Protein AF-A0AAN1Q400-F1 (afdb_monomer_lite)

Organism: NCBI:txid271881

Radius of gyration: 13.78 Å; chains: 1; bounding box: 30×13×40 Å

Structure (mmCIF, N/CA/C/O backbone):
data_AF-A0AAN1Q400-F1
#
_entry.id   AF-A0AAN1Q400-F1
#
loop_
_atom_site.group_PDB
_atom_site.id
_atom_site.type_symbol
_atom_site.label_atom_id
_atom_site.label_alt_id
_atom_site.label_comp_id
_atom_site.label_asym_id
_atom_site.label_entity_id
_atom_site.label_seq_id
_atom_site.pdbx_PDB_ins_code
_atom_site.Cartn_x
_atom_site.Cartn_y
_atom_site.Cartn_z
_atom_site.occupancy
_atom_site.B_iso_or_equiv
_atom_site.auth_seq_id
_atom_site.auth_comp_id
_atom_site.auth_asym_id
_atom_site.auth_atom_id
_atom_site.pdbx_PDB_model_num
ATOM 1 N N . MET A 1 1 ? 18.374 2.955 -11.710 1.00 52.38 1 MET A N 1
ATOM 2 C CA . MET A 1 1 ? 17.067 3.646 -11.672 1.00 52.38 1 MET A CA 1
ATOM 3 C C . MET A 1 1 ? 15.935 2.646 -11.465 1.00 52.38 1 MET A C 1
ATOM 5 O O . MET A 1 1 ? 15.201 2.789 -10.500 1.00 52.38 1 MET A O 1
ATOM 9 N N . GLU A 1 2 ? 15.866 1.578 -12.263 1.00 65.12 2 GLU A N 1
ATOM 10 C CA . GLU A 1 2 ? 14.800 0.560 -12.166 1.00 65.12 2 GLU A CA 1
ATOM 11 C C . GLU A 1 2 ? 14.781 -0.215 -10.837 1.00 65.12 2 GLU A C 1
ATOM 13 O O . GLU A 1 2 ? 13.721 -0.409 -10.247 1.00 65.12 2 GLU A O 1
ATOM 18 N N . LEU A 1 3 ? 15.955 -0.567 -10.293 1.00 73.12 3 LEU A N 1
ATOM 19 C CA . LEU A 1 3 ? 16.052 -1.265 -9.003 1.00 73.12 3 LEU A CA 1
ATOM 20 C C . LEU A 1 3 ? 15.512 -0.418 -7.835 1.00 73.12 3 LEU A C 1
ATOM 22 O O . LEU A 1 3 ? 14.826 -0.927 -6.955 1.00 73.12 3 LEU A O 1
ATOM 26 N N . THR A 1 4 ? 15.804 0.886 -7.837 1.00 78.12 4 THR A N 1
ATOM 27 C CA . THR A 1 4 ? 15.362 1.827 -6.798 1.00 78.12 4 THR A CA 1
ATOM 28 C C . THR A 1 4 ? 13.843 1.985 -6.812 1.00 78.12 4 THR A C 1
ATOM 30 O O . THR A 1 4 ? 13.220 1.980 -5.754 1.00 78.12 4 THR A O 1
ATOM 33 N N . ILE A 1 5 ? 13.241 2.064 -8.002 1.00 77.62 5 ILE A N 1
ATOM 34 C CA . ILE A 1 5 ? 11.785 2.157 -8.172 1.00 77.62 5 ILE A CA 1
ATOM 35 C C . ILE A 1 5 ? 11.111 0.853 -7.727 1.00 77.62 5 ILE A C 1
ATOM 37 O O . ILE A 1 5 ? 10.144 0.895 -6.968 1.00 77.62 5 ILE A O 1
ATOM 41 N N . GLY A 1 6 ? 11.670 -0.302 -8.101 1.00 76.12 6 GLY A N 1
ATOM 42 C CA . GLY A 1 6 ? 11.201 -1.603 -7.616 1.00 76.12 6 GLY A CA 1
ATOM 43 C C . GLY A 1 6 ? 11.246 -1.721 -6.088 1.00 76.12 6 GLY A C 1
ATOM 44 O O . GLY A 1 6 ? 10.298 -2.219 -5.478 1.00 76.12 6 GLY A O 1
ATOM 45 N N . LEU A 1 7 ? 12.297 -1.190 -5.450 1.00 79.62 7 LEU A N 1
ATOM 46 C CA . LEU A 1 7 ? 12.426 -1.169 -3.989 1.00 79.62 7 LEU A CA 1
ATOM 47 C C . LEU A 1 7 ? 11.360 -0.284 -3.322 1.00 79.62 7 LEU A C 1
ATOM 49 O O . LEU A 1 7 ? 10.801 -0.664 -2.293 1.00 79.62 7 LEU A O 1
ATOM 53 N N . ILE A 1 8 ? 11.055 0.879 -3.910 1.00 82.81 8 ILE A N 1
ATOM 54 C CA . ILE A 1 8 ? 10.021 1.806 -3.420 1.00 82.81 8 ILE A CA 1
ATOM 55 C C . ILE A 1 8 ? 8.634 1.165 -3.520 1.00 82.81 8 ILE A C 1
ATOM 57 O O . ILE A 1 8 ? 7.870 1.208 -2.553 1.00 82.81 8 ILE A O 1
ATOM 61 N N . ILE A 1 9 ? 8.326 0.524 -4.650 1.00 81.62 9 ILE A N 1
ATOM 62 C CA . ILE A 1 9 ? 7.062 -0.195 -4.862 1.00 81.62 9 ILE A CA 1
ATOM 63 C C . ILE A 1 9 ? 6.919 -1.321 -3.836 1.00 81.62 9 ILE A C 1
ATOM 65 O O . ILE A 1 9 ? 5.918 -1.375 -3.122 1.00 81.62 9 ILE A O 1
ATOM 69 N N . GLY A 1 10 ? 7.936 -2.178 -3.703 1.00 80.12 10 GLY A N 1
ATOM 70 C CA . GLY A 1 10 ? 7.913 -3.292 -2.754 1.00 80.12 10 GLY A CA 1
ATOM 71 C C . GLY A 1 10 ? 7.733 -2.826 -1.308 1.00 80.12 10 GLY A C 1
ATOM 72 O O . GLY A 1 10 ? 6.872 -3.336 -0.591 1.00 80.12 10 GLY A O 1
ATOM 73 N N . THR A 1 11 ? 8.483 -1.801 -0.895 1.00 83.31 11 THR A N 1
ATOM 74 C CA . THR A 1 11 ? 8.404 -1.249 0.468 1.00 83.31 11 THR A CA 1
ATOM 75 C C . THR A 1 11 ? 7.034 -0.624 0.746 1.00 83.31 11 THR A C 1
ATOM 77 O O . THR A 1 11 ? 6.474 -0.831 1.822 1.00 83.31 11 THR A O 1
ATOM 80 N N . SER A 1 12 ? 6.448 0.074 -0.232 1.00 78.19 12 SER A N 1
ATOM 81 C CA . SER A 1 12 ? 5.115 0.685 -0.112 1.00 78.19 12 SER A CA 1
ATOM 82 C C . SER A 1 12 ? 4.005 -0.360 0.035 1.00 78.19 12 SER A C 1
ATOM 84 O O . SER A 1 12 ? 3.093 -0.174 0.838 1.00 78.19 12 SER A O 1
ATOM 86 N N . ILE A 1 13 ? 4.104 -1.488 -0.679 1.00 79.44 13 ILE A N 1
ATOM 87 C CA . ILE A 1 13 ? 3.163 -2.615 -0.557 1.00 79.44 13 ILE A CA 1
ATOM 88 C C . ILE A 1 13 ? 3.266 -3.256 0.830 1.00 79.44 13 ILE A C 1
ATOM 90 O O . ILE A 1 13 ? 2.247 -3.492 1.480 1.00 79.44 13 ILE A O 1
ATOM 94 N N . ILE A 1 14 ? 4.487 -3.506 1.313 1.00 84.44 14 ILE A N 1
ATOM 95 C CA . ILE A 1 14 ? 4.718 -4.078 2.648 1.00 84.44 14 ILE A CA 1
ATOM 96 C C . ILE A 1 14 ? 4.156 -3.149 3.731 1.00 84.44 14 ILE A C 1
ATOM 98 O O . ILE A 1 14 ? 3.464 -3.616 4.640 1.00 84.44 14 ILE A O 1
ATOM 102 N N . LEU A 1 15 ? 4.384 -1.836 3.611 1.00 79.06 15 LEU A N 1
ATOM 103 C CA . LEU A 1 15 ? 3.790 -0.847 4.511 1.00 79.06 15 LEU A CA 1
ATOM 104 C C . LEU A 1 15 ? 2.262 -0.855 4.441 1.00 79.06 15 LEU A C 1
ATOM 106 O O . LEU A 1 15 ? 1.629 -0.815 5.492 1.00 79.06 15 LEU A O 1
ATOM 110 N N . ALA A 1 16 ? 1.659 -0.941 3.253 1.00 77.31 16 ALA A N 1
ATOM 111 C CA . ALA A 1 16 ? 0.204 -0.995 3.102 1.00 77.31 16 ALA A CA 1
ATOM 112 C C . ALA A 1 16 ? -0.401 -2.225 3.803 1.00 77.31 16 ALA A C 1
ATOM 114 O O . ALA A 1 16 ? -1.411 -2.104 4.499 1.00 77.31 16 ALA A O 1
ATOM 115 N N . ILE A 1 17 ? 0.248 -3.390 3.692 1.00 80.19 17 ILE A N 1
ATOM 116 C CA . ILE A 1 17 ? -0.174 -4.629 4.364 1.00 80.19 17 ILE A CA 1
ATOM 117 C C . ILE A 1 17 ? -0.046 -4.495 5.883 1.00 80.19 17 ILE A C 1
ATOM 119 O O . ILE A 1 17 ? -1.008 -4.761 6.605 1.00 80.19 17 ILE A O 1
ATOM 123 N N . LEU A 1 18 ? 1.108 -4.038 6.380 1.00 81.75 18 LEU A N 1
ATOM 124 C CA . LEU A 1 18 ? 1.317 -3.776 7.809 1.00 81.75 18 LEU A CA 1
ATOM 125 C C . LEU A 1 18 ? 0.287 -2.776 8.345 1.00 81.75 18 LEU A C 1
ATOM 127 O O . LEU A 1 18 ? -0.255 -2.972 9.432 1.00 81.75 18 LEU A O 1
ATOM 131 N N . CYS A 1 19 ? -0.035 -1.747 7.560 1.00 78.38 19 CYS A N 1
ATOM 132 C CA . CYS A 1 19 ? -1.013 -0.724 7.903 1.00 78.38 19 CYS A CA 1
ATOM 133 C C . CYS A 1 19 ? -2.441 -1.289 7.982 1.00 78.38 19 CYS A C 1
ATOM 135 O O . CYS A 1 19 ? -3.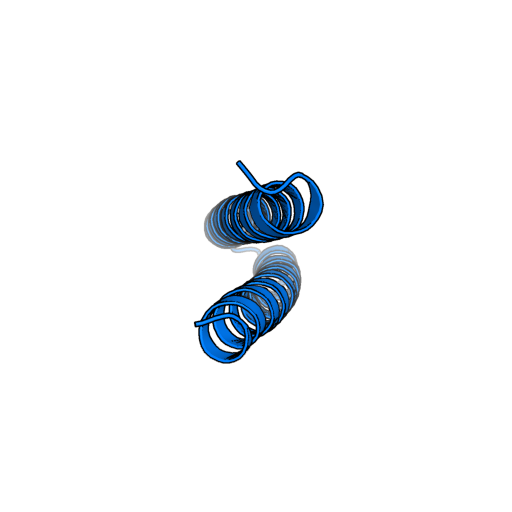174 -1.010 8.935 1.00 78.38 19 CYS A O 1
ATOM 137 N N . GLY A 1 20 ? -2.805 -2.175 7.052 1.00 75.00 20 GLY A N 1
ATOM 138 C CA . GLY A 1 20 ? -4.060 -2.927 7.090 1.00 75.00 20 GLY A CA 1
ATOM 139 C C . GLY A 1 20 ? -4.169 -3.850 8.308 1.00 75.00 20 GLY A C 1
ATOM 140 O O . GLY A 1 20 ? -5.191 -3.841 8.994 1.00 75.00 20 GLY A O 1
ATOM 141 N N . ILE 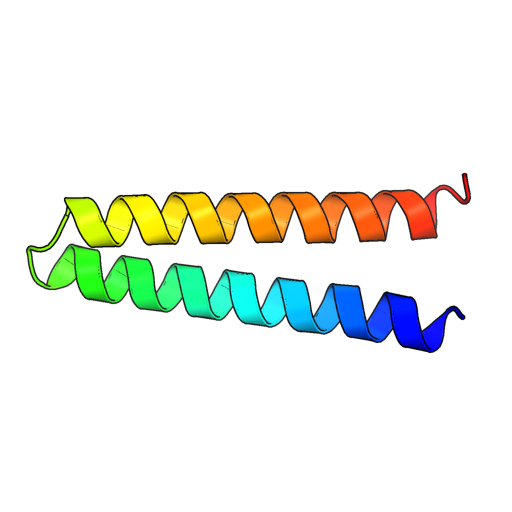A 1 21 ? -3.108 -4.596 8.635 1.00 79.12 21 ILE A N 1
ATOM 142 C CA . ILE A 1 21 ? -3.077 -5.490 9.808 1.00 79.12 21 ILE A CA 1
ATOM 143 C C . ILE A 1 21 ? -3.232 -4.686 11.105 1.00 79.12 21 ILE A C 1
ATOM 145 O O . ILE A 1 21 ? -4.041 -5.046 11.965 1.00 79.12 21 ILE A O 1
ATOM 149 N N . LEU A 1 22 ? -2.504 -3.572 11.236 1.00 75.81 22 LEU A N 1
ATOM 150 C CA . LEU A 1 22 ? -2.587 -2.708 12.414 1.00 75.81 22 LEU A CA 1
ATOM 151 C C . LEU A 1 22 ? -3.972 -2.074 12.548 1.00 75.81 22 LEU A C 1
ATOM 153 O O . LEU A 1 22 ? -4.515 -1.994 13.649 1.00 75.81 22 LEU A O 1
ATOM 157 N N . SER A 1 23 ? -4.574 -1.674 11.429 1.00 72.19 23 SER A N 1
ATOM 158 C CA . SER A 1 23 ? -5.945 -1.178 11.411 1.00 72.19 23 SER A CA 1
ATOM 159 C C . SER A 1 23 ? -6.943 -2.213 11.940 1.00 72.19 23 SER A C 1
ATOM 161 O O . SER A 1 23 ? -7.733 -1.896 12.832 1.00 72.19 23 SER A O 1
ATOM 163 N N . ILE A 1 24 ? -6.881 -3.459 11.455 1.00 75.69 24 ILE A N 1
ATOM 164 C CA . ILE A 1 24 ? -7.758 -4.549 11.914 1.00 75.69 24 ILE A CA 1
ATOM 165 C C . ILE A 1 24 ? -7.577 -4.779 13.420 1.00 75.69 24 ILE A C 1
ATOM 167 O O . ILE A 1 24 ? -8.558 -4.942 14.152 1.00 75.69 24 ILE A O 1
ATOM 171 N N . TYR A 1 25 ? -6.332 -4.731 13.900 1.00 76.62 25 TYR A N 1
ATOM 172 C CA . TYR A 1 25 ? -6.011 -4.842 15.321 1.00 76.62 25 TYR A CA 1
ATOM 173 C C . TYR A 1 25 ? -6.633 -3.704 16.153 1.00 76.62 25 TYR A C 1
ATOM 175 O O . TYR A 1 25 ? -7.312 -3.961 17.151 1.00 76.62 25 TYR A O 1
ATOM 183 N N . TYR A 1 26 ? -6.489 -2.446 15.719 1.00 70.00 26 TYR A N 1
ATOM 184 C CA . TYR A 1 26 ? -7.093 -1.287 16.393 1.00 70.00 26 TYR A CA 1
ATOM 185 C C . TYR A 1 26 ? -8.624 -1.270 16.320 1.00 70.00 26 TYR A C 1
ATOM 187 O O . TYR A 1 26 ? -9.277 -0.820 17.266 1.00 70.00 26 TYR A O 1
ATOM 195 N N . TYR A 1 27 ? -9.204 -1.785 15.234 1.00 67.25 27 TYR A N 1
ATOM 196 C CA . TYR A 1 27 ? -10.651 -1.918 15.078 1.00 67.25 27 TYR A CA 1
ATOM 197 C C . TYR A 1 27 ? -11.231 -2.927 16.078 1.00 67.25 27 TYR A C 1
ATOM 199 O O . TYR A 1 27 ? -12.286 -2.677 16.664 1.00 67.25 27 TYR A O 1
ATOM 207 N N . ARG A 1 28 ? -10.509 -4.029 16.339 1.00 72.12 28 ARG A N 1
ATOM 208 C CA . ARG A 1 28 ? -10.863 -5.019 17.373 1.00 72.12 28 ARG A CA 1
ATOM 209 C C . ARG A 1 28 ? -10.780 -4.460 18.795 1.00 72.12 28 ARG A C 1
ATOM 211 O O . ARG A 1 28 ? -11.637 -4.780 19.609 1.00 72.12 28 ARG A O 1
ATOM 218 N N . HIS A 1 29 ? -9.809 -3.597 19.087 1.00 71.38 29 HIS A N 1
ATOM 219 C CA . HIS A 1 29 ? -9.601 -3.000 20.417 1.00 71.38 29 HIS A CA 1
ATOM 220 C C . HIS A 1 29 ? -10.419 -1.716 20.677 1.00 71.38 29 HIS A C 1
ATOM 222 O O . HIS A 1 29 ? -9.961 -0.813 21.378 1.00 71.38 29 HIS A O 1
ATOM 228 N N . THR A 1 30 ? -11.623 -1.603 20.096 1.00 64.31 30 THR A N 1
ATOM 229 C CA . THR A 1 30 ? -12.591 -0.500 20.323 1.00 64.31 30 THR A CA 1
ATOM 230 C C . THR A 1 30 ? -12.088 0.926 20.037 1.00 64.31 30 THR A C 1
ATOM 232 O O . THR A 1 30 ? -12.819 1.890 20.260 1.00 64.31 30 THR A O 1
ATOM 235 N N . LYS A 1 31 ? -10.906 1.102 19.427 1.00 62.91 31 LYS A N 1
ATOM 236 C CA . LYS A 1 31 ? -10.392 2.397 18.942 1.00 62.91 31 LYS A CA 1
ATOM 237 C C . LYS A 1 31 ? -10.730 2.602 17.463 1.00 62.91 31 LYS A C 1
ATOM 239 O O . LYS A 1 31 ? -9.848 2.794 16.627 1.00 62.91 31 LYS A O 1
ATOM 244 N N . LYS A 1 32 ? -12.033 2.578 17.150 1.00 63.00 32 LYS A N 1
ATOM 245 C CA . LYS A 1 32 ? -12.579 2.623 15.777 1.00 63.00 32 LYS A CA 1
ATOM 246 C C . LYS A 1 32 ? -12.062 3.804 14.941 1.00 63.00 32 LYS A C 1
ATOM 248 O O . LYS A 1 32 ? -11.743 3.610 13.776 1.00 63.00 32 LYS A O 1
ATOM 253 N N . LEU A 1 33 ? -11.912 4.992 15.539 1.00 67.31 33 LEU A N 1
ATOM 254 C CA . LEU A 1 33 ? -11.347 6.174 14.866 1.00 67.31 33 LEU A CA 1
ATOM 255 C C . LEU A 1 33 ? -9.901 5.949 14.398 1.00 67.31 33 LEU A C 1
ATOM 257 O O . LEU A 1 33 ? -9.555 6.288 13.271 1.00 67.31 33 LEU A O 1
ATOM 261 N N . ASN A 1 34 ? -9.074 5.326 15.239 1.00 66.50 34 ASN A N 1
ATOM 262 C CA . ASN A 1 34 ? -7.667 5.085 14.930 1.00 66.50 34 ASN A CA 1
ATOM 263 C C . ASN A 1 34 ? -7.505 3.980 13.876 1.00 66.50 34 ASN A C 1
ATOM 265 O O . ASN A 1 34 ? -6.653 4.087 12.999 1.00 66.50 34 ASN A O 1
ATOM 269 N N . GLY A 1 35 ? -8.365 2.955 13.923 1.00 68.12 35 GLY A N 1
ATOM 270 C CA . GLY A 1 35 ? -8.436 1.920 12.889 1.00 68.12 35 GLY A CA 1
ATOM 271 C C . GLY A 1 35 ? -8.797 2.503 11.521 1.00 68.12 35 GLY A C 1
ATOM 272 O O . GLY A 1 35 ? -8.087 2.266 10.550 1.00 68.12 35 GLY A O 1
ATOM 273 N N . THR A 1 36 ? -9.834 3.343 11.438 1.00 73.94 36 THR A N 1
ATOM 274 C CA . THR A 1 36 ? -10.249 3.973 10.170 1.00 73.94 36 THR A CA 1
ATOM 275 C C . THR A 1 36 ? -9.149 4.831 9.546 1.00 73.94 36 THR A C 1
ATOM 277 O O . THR A 1 36 ? -8.935 4.744 8.340 1.00 73.94 36 THR A O 1
ATOM 280 N N . ILE A 1 37 ? -8.417 5.618 10.344 1.00 78.75 37 ILE A N 1
ATOM 281 C CA . ILE A 1 37 ? -7.297 6.436 9.845 1.00 78.75 37 ILE A CA 1
ATOM 282 C C . ILE A 1 37 ? -6.190 5.540 9.272 1.00 78.75 37 ILE A C 1
ATOM 284 O O . ILE A 1 37 ? -5.683 5.810 8.186 1.00 78.75 37 ILE A O 1
ATOM 288 N N . TRP A 1 38 ? -5.869 4.435 9.952 1.00 72.31 38 TRP A N 1
ATOM 289 C CA . TRP A 1 38 ? -4.907 3.449 9.455 1.00 72.31 38 TRP A CA 1
ATOM 290 C C . TRP A 1 38 ? -5.397 2.728 8.187 1.00 72.31 38 TRP A C 1
ATOM 292 O O . TRP A 1 38 ? -4.602 2.520 7.277 1.00 72.31 38 TRP A O 1
ATOM 302 N N . VAL A 1 39 ? -6.696 2.417 8.046 1.00 73.69 39 VAL A N 1
ATOM 303 C CA . VAL A 1 39 ? -7.239 1.909 6.764 1.00 73.69 39 VAL A CA 1
ATOM 304 C C . VAL A 1 39 ? -7.021 2.926 5.648 1.00 73.69 39 VAL A C 1
ATOM 306 O O . VAL A 1 39 ? -6.541 2.562 4.579 1.00 73.69 39 VAL A O 1
ATOM 309 N N . LEU A 1 40 ? -7.373 4.194 5.888 1.00 80.62 40 LEU A N 1
ATOM 310 C CA . LEU A 1 40 ? -7.286 5.246 4.875 1.00 80.62 40 LEU A CA 1
ATOM 311 C C . LEU A 1 40 ? -5.843 5.439 4.393 1.00 80.62 40 LEU A C 1
ATOM 313 O O . LEU A 1 40 ? -5.601 5.541 3.193 1.00 80.62 40 LEU A O 1
ATOM 317 N N . ILE A 1 41 ? -4.888 5.425 5.328 1.00 81.62 41 I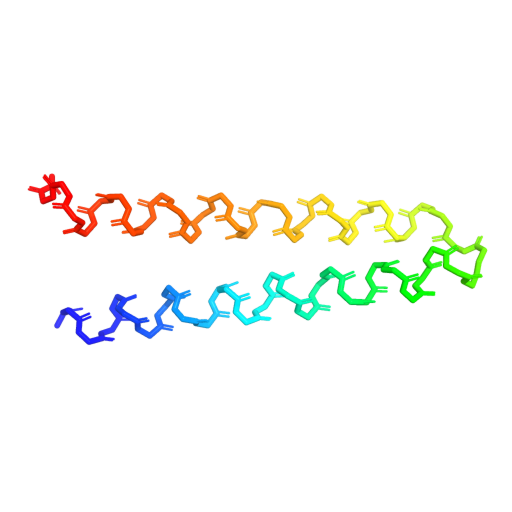LE A N 1
ATOM 318 C CA . ILE A 1 41 ? -3.452 5.494 5.037 1.00 81.62 41 ILE A CA 1
ATOM 319 C C . ILE A 1 41 ? -3.002 4.261 4.245 1.00 81.62 41 ILE A C 1
ATOM 321 O O . ILE A 1 41 ? -2.333 4.409 3.224 1.00 81.62 41 ILE A O 1
ATOM 325 N N . GLY A 1 42 ? -3.401 3.054 4.656 1.00 77.56 42 GLY A N 1
ATOM 326 C CA . GLY A 1 42 ? -3.073 1.818 3.942 1.00 77.56 42 GLY A CA 1
ATOM 327 C C . GLY A 1 42 ? -3.592 1.810 2.501 1.00 77.56 42 GLY A C 1
ATOM 328 O O . GLY A 1 42 ? -2.852 1.453 1.587 1.00 77.56 42 GLY A O 1
ATOM 329 N N . ILE A 1 43 ? -4.826 2.274 2.278 1.00 80.38 43 ILE A N 1
ATOM 330 C CA . ILE A 1 43 ? -5.419 2.418 0.938 1.00 80.38 43 ILE A CA 1
ATOM 331 C C . ILE A 1 43 ? -4.655 3.456 0.110 1.00 80.38 43 ILE A C 1
ATOM 333 O O . ILE A 1 43 ? -4.367 3.202 -1.058 1.00 80.38 43 ILE A O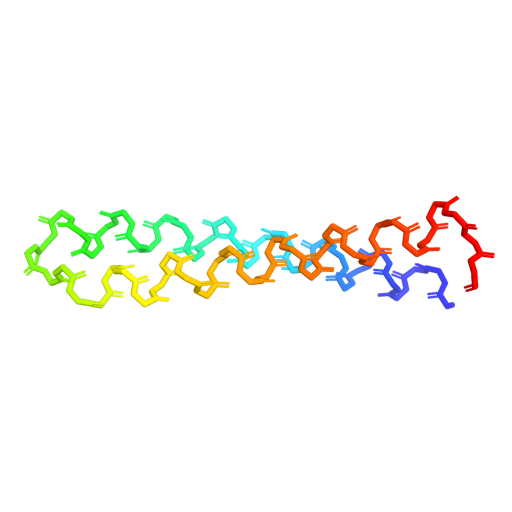 1
ATOM 337 N N . ALA A 1 44 ? -4.285 4.598 0.697 1.00 81.00 44 ALA A N 1
ATOM 338 C CA . ALA A 1 44 ? -3.504 5.621 0.004 1.00 81.00 44 ALA A CA 1
ATOM 339 C C . ALA A 1 44 ? -2.137 5.082 -0.455 1.00 81.00 44 ALA A C 1
ATOM 341 O O . ALA A 1 44 ? -1.757 5.298 -1.604 1.0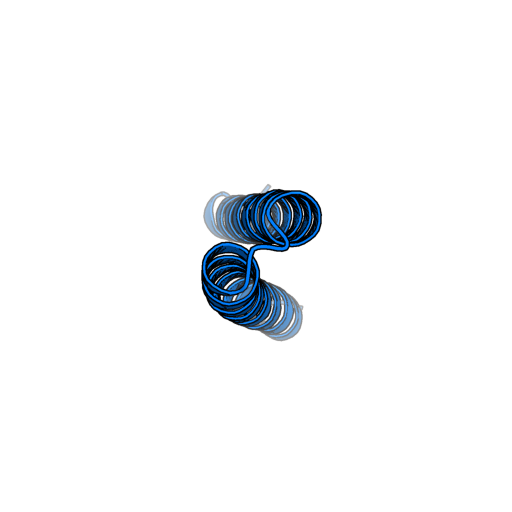0 81.00 44 ALA A O 1
ATOM 342 N N . PHE A 1 45 ? -1.439 4.319 0.395 1.00 77.50 45 PHE A N 1
ATOM 343 C CA . PHE A 1 45 ? -0.184 3.648 0.031 1.00 77.50 45 PHE A CA 1
ATOM 344 C C . PHE A 1 45 ? -0.372 2.574 -1.041 1.00 77.50 45 PHE A C 1
ATOM 346 O O . PHE A 1 45 ? 0.471 2.453 -1.927 1.00 77.50 45 PHE A O 1
ATOM 353 N N . LEU A 1 46 ? -1.476 1.823 -1.000 1.00 79.56 46 LEU A N 1
ATOM 354 C CA . LEU A 1 46 ? -1.797 0.824 -2.019 1.00 79.56 46 LEU A CA 1
ATOM 355 C C . LEU A 1 46 ? -2.059 1.480 -3.386 1.00 79.56 46 LEU A C 1
ATOM 357 O O . LEU A 1 46 ? -1.535 1.018 -4.396 1.00 79.56 46 LEU A O 1
ATOM 361 N N . CYS A 1 47 ? -2.815 2.584 -3.411 1.00 81.00 47 CYS A N 1
ATOM 362 C CA . CYS A 1 47 ? -3.024 3.396 -4.613 1.00 81.00 47 CYS A CA 1
ATOM 363 C C . CYS A 1 47 ? -1.713 3.988 -5.132 1.00 81.00 47 CYS A C 1
ATOM 365 O O . CYS A 1 47 ? -1.478 3.963 -6.337 1.00 81.00 47 CYS A O 1
ATOM 367 N N . LEU A 1 48 ? -0.842 4.479 -4.244 1.00 79.12 48 LEU A N 1
ATOM 368 C CA . LEU A 1 48 ? 0.481 4.977 -4.623 1.00 79.12 48 LEU A CA 1
ATOM 369 C C . LEU A 1 48 ? 1.327 3.869 -5.256 1.00 79.12 48 LEU A C 1
ATOM 371 O O . LEU A 1 48 ? 1.882 4.061 -6.332 1.00 79.12 48 LEU A O 1
ATOM 375 N N . ALA A 1 49 ? 1.393 2.695 -4.626 1.00 77.69 49 ALA A N 1
ATOM 376 C CA . ALA A 1 49 ? 2.116 1.550 -5.166 1.00 77.69 49 ALA A CA 1
ATOM 377 C C . ALA A 1 49 ? 1.552 1.122 -6.528 1.00 77.69 49 ALA A C 1
ATOM 379 O O . ALA A 1 49 ? 2.318 0.910 -7.463 1.00 77.69 49 ALA A O 1
ATOM 380 N N . GLY A 1 50 ? 0.223 1.065 -6.665 1.00 78.88 50 GLY A N 1
ATOM 381 C CA . GLY A 1 50 ? -0.450 0.787 -7.934 1.00 78.88 50 GLY A CA 1
ATOM 382 C C . GLY A 1 50 ? -0.138 1.826 -9.012 1.00 78.88 50 GLY A C 1
ATOM 383 O O . GLY A 1 50 ? 0.129 1.453 -10.149 1.00 78.88 50 GLY A O 1
ATOM 384 N N . PHE A 1 51 ? -0.091 3.112 -8.655 1.00 79.31 51 PHE A N 1
ATOM 385 C CA . PHE A 1 51 ? 0.301 4.190 -9.563 1.00 79.31 51 PHE A CA 1
ATOM 386 C C . PHE A 1 51 ? 1.751 4.035 -10.031 1.00 79.31 51 PHE A C 1
ATOM 388 O O . PHE A 1 51 ? 2.017 4.104 -11.226 1.00 79.31 51 PHE A O 1
ATOM 395 N N . PHE A 1 52 ? 2.684 3.748 -9.121 1.00 76.12 52 PHE A N 1
ATOM 396 C CA . PHE A 1 52 ? 4.080 3.502 -9.488 1.00 76.12 52 PHE A CA 1
ATOM 397 C C . PHE A 1 52 ? 4.246 2.253 -10.364 1.00 76.12 52 PHE A C 1
ATOM 399 O O . PHE A 1 52 ? 5.003 2.293 -11.330 1.00 76.12 52 PHE A O 1
ATOM 406 N N . VAL A 1 53 ? 3.518 1.165 -10.084 1.00 77.38 53 VAL A N 1
ATOM 407 C CA . VAL A 1 53 ? 3.496 -0.032 -10.947 1.00 77.38 53 VAL A CA 1
ATOM 408 C C . VAL A 1 53 ? 2.938 0.303 -12.329 1.00 77.38 53 VAL A C 1
ATOM 410 O O . VAL A 1 53 ? 3.507 -0.122 -13.331 1.00 77.38 53 VAL A O 1
ATOM 413 N N . TRP A 1 54 ? 1.860 1.088 -12.396 1.00 78.19 54 TRP A N 1
ATOM 414 C CA . TRP A 1 54 ? 1.272 1.531 -13.658 1.00 78.19 54 TRP A CA 1
ATOM 415 C C . TRP A 1 54 ? 2.272 2.352 -14.470 1.00 78.19 54 TRP A C 1
ATOM 417 O O . TRP A 1 54 ? 2.478 2.056 -15.642 1.00 78.19 54 TRP A O 1
ATOM 427 N N . VAL A 1 55 ? 2.918 3.347 -13.859 1.00 75.81 55 VAL A N 1
ATOM 428 C CA . VAL A 1 55 ? 3.929 4.193 -14.515 1.00 75.81 55 VAL A CA 1
ATOM 429 C C . VAL A 1 55 ? 5.090 3.351 -15.047 1.00 75.81 55 VAL A C 1
ATOM 431 O O . VAL A 1 55 ? 5.493 3.535 -16.191 1.00 75.81 55 VAL A O 1
ATOM 434 N N . VAL A 1 56 ? 5.583 2.384 -14.266 1.00 74.38 56 VAL A N 1
ATOM 435 C CA . VAL A 1 56 ? 6.655 1.471 -14.702 1.00 74.38 56 VAL A CA 1
ATOM 436 C C . VAL A 1 56 ? 6.214 0.591 -15.873 1.00 74.38 56 VAL A C 1
ATOM 438 O O . VAL A 1 56 ? 6.983 0.399 -16.809 1.00 74.38 56 VAL A O 1
ATOM 441 N N . TRP A 1 57 ? 4.992 0.055 -15.844 1.00 73.06 57 TRP A N 1
ATOM 442 C CA . TRP A 1 57 ? 4.502 -0.851 -16.888 1.00 73.06 57 TRP A CA 1
ATOM 443 C C . TRP A 1 57 ? 4.132 -0.129 -18.188 1.00 73.06 57 TRP A C 1
ATOM 445 O O . TRP A 1 57 ? 4.379 -0.645 -19.275 1.00 73.06 57 TRP A O 1
ATOM 455 N N . PHE A 1 58 ? 3.529 1.056 -18.086 1.00 73.25 58 PHE A N 1
ATOM 456 C CA . PHE A 1 58 ? 3.096 1.849 -19.239 1.00 73.25 58 PHE A CA 1
ATOM 457 C C . PHE A 1 58 ? 4.165 2.820 -19.758 1.00 73.25 58 PHE A C 1
ATOM 459 O O . PHE A 1 58 ? 3.950 3.409 -20.813 1.00 73.25 58 PHE A O 1
ATOM 466 N N . GLY A 1 59 ? 5.312 2.939 -19.078 1.00 58.09 59 GLY A N 1
ATOM 467 C CA . GLY A 1 59 ? 6.519 3.584 -19.604 1.00 58.09 59 GLY A CA 1
ATOM 468 C C . GLY A 1 59 ? 6.321 5.033 -20.050 1.00 58.09 59 GLY A C 1
ATOM 469 O O . GLY A 1 59 ? 6.769 5.390 -21.139 1.00 58.09 59 GLY A O 1
ATOM 470 N N . LEU A 1 60 ? 5.614 5.832 -19.244 1.00 53.97 60 LEU A N 1
ATOM 471 C CA . LEU A 1 60 ? 5.360 7.256 -19.503 1.00 53.97 60 LEU A CA 1
ATOM 472 C C . LEU A 1 60 ? 6.487 8.141 -18.960 1.00 53.97 60 LEU A C 1
ATOM 474 O O . LEU A 1 60 ? 6.947 7.867 -17.827 1.00 53.97 60 LEU A O 1
#

Foldseek 3Di:
DVVVLVVLLVVLLVQLVVLLVVLVVCCVVVVPVVSVVSNVSSVVSVVVSVVSVCCVVVVD

pLDDT: mean 74.82, std 6.88, range [52.38, 84.44]

Sequence (60 aa):
MELTIG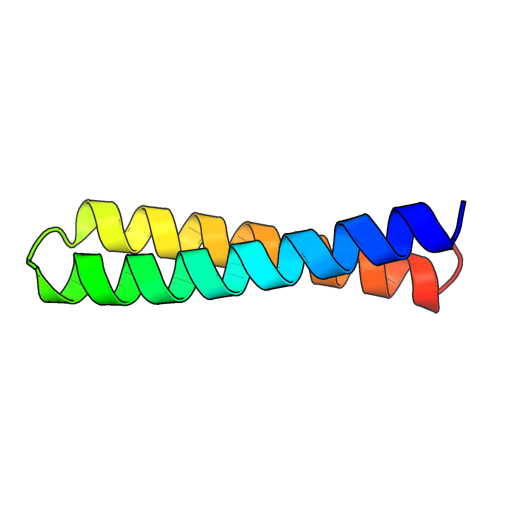LIIGTSIILAILCGILSIYYYRHTKKLNGTIWVLIGIAFLCLAGFFVWVVWFGL

Secondary structure (DSSP, 8-state):
-HHHHHHHHHHHHHHHHHHHHHHHHHHHTT-HHHHHHHHHHHHHHHHHHHHHHHHHHHT-